Protein AF-A0A836PKB4-F1 (afdb_monomer)

Structure (mmCIF, N/CA/C/O backbone):
data_AF-A0A836PKB4-F1
#
_entry.id   AF-A0A836PKB4-F1
#
loop_
_atom_site.group_PDB
_atom_site.id
_atom_site.type_symbol
_atom_site.label_atom_id
_atom_site.label_alt_id
_atom_site.label_comp_id
_atom_site.label_asym_id
_atom_site.label_entity_id
_atom_site.label_seq_id
_atom_site.pdbx_PDB_ins_code
_atom_site.Cartn_x
_atom_site.Cartn_y
_atom_site.Cartn_z
_atom_site.occupancy
_atom_site.B_iso_or_equiv
_atom_site.auth_seq_id
_atom_site.auth_comp_id
_atom_site.auth_asym_id
_atom_site.auth_atom_id
_atom_site.pdbx_PDB_model_num
ATOM 1 N N . MET A 1 1 ? -10.868 -1.824 1.041 1.00 54.78 1 MET A N 1
ATOM 2 C CA . MET A 1 1 ? -9.926 -1.541 -0.066 1.00 54.78 1 MET A CA 1
ATOM 3 C C . MET A 1 1 ? -10.557 -0.587 -1.080 1.00 54.78 1 MET A C 1
ATOM 5 O O . MET A 1 1 ? -11.573 -0.925 -1.686 1.00 54.78 1 MET A O 1
ATOM 9 N N . ASN A 1 2 ? -10.010 0.627 -1.217 1.00 61.09 2 ASN A N 1
ATOM 10 C CA . ASN A 1 2 ? -10.491 1.599 -2.203 1.00 61.09 2 ASN A CA 1
ATOM 11 C C . ASN A 1 2 ? -10.180 1.100 -3.636 1.00 61.09 2 ASN A C 1
ATOM 13 O O . ASN A 1 2 ? -9.302 0.263 -3.839 1.00 61.09 2 ASN A O 1
ATOM 17 N N . LYS A 1 3 ? -10.906 1.588 -4.648 1.00 66.19 3 LYS A N 1
ATOM 18 C CA . LYS A 1 3 ? -10.710 1.163 -6.050 1.00 66.19 3 LYS A CA 1
ATOM 19 C C . LYS A 1 3 ? -9.372 1.607 -6.661 1.00 66.19 3 LYS A C 1
ATOM 21 O O . LYS A 1 3 ? -9.052 1.177 -7.762 1.00 66.19 3 LYS A O 1
ATOM 26 N N . PHE A 1 4 ? -8.647 2.493 -5.984 1.00 68.31 4 PHE A N 1
ATOM 27 C CA . PHE A 1 4 ? -7.488 3.205 -6.508 1.00 68.31 4 PHE A CA 1
ATOM 28 C C . PHE A 1 4 ? -6.155 2.574 -6.108 1.00 68.31 4 PHE A C 1
ATOM 30 O O . PHE A 1 4 ? -5.196 2.783 -6.826 1.00 68.31 4 PHE A O 1
ATOM 37 N N . THR A 1 5 ? -6.092 1.794 -5.024 1.00 77.56 5 THR A N 1
ATOM 38 C CA . THR A 1 5 ? -4.874 1.124 -4.519 1.00 77.56 5 THR A CA 1
ATOM 39 C C . THR A 1 5 ? -5.067 -0.390 -4.419 1.00 77.56 5 THR A C 1
ATOM 41 O O . THR A 1 5 ? -4.560 -1.045 -3.511 1.00 77.56 5 THR A O 1
ATOM 44 N N . LYS A 1 6 ? -5.896 -0.952 -5.304 1.00 73.38 6 LYS A N 1
ATOM 45 C CA . LYS A 1 6 ? -6.231 -2.376 -5.282 1.00 73.38 6 LYS A CA 1
ATOM 46 C C . LYS A 1 6 ? -5.103 -3.197 -5.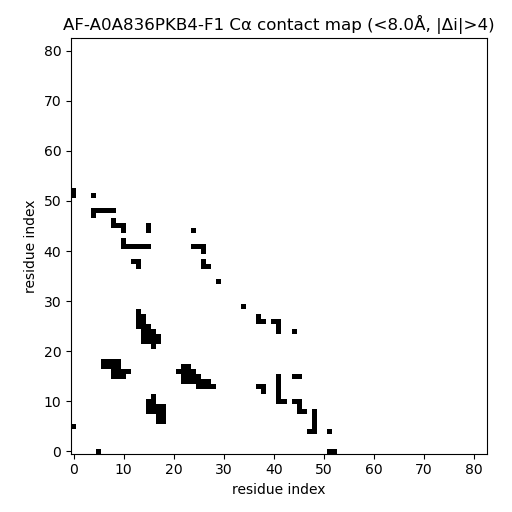911 1.00 73.38 6 LYS A C 1
ATOM 48 O O . LYS A 1 6 ? -4.703 -2.920 -7.039 1.00 73.38 6 LYS A O 1
ATOM 53 N N . GLY A 1 7 ? -4.692 -4.258 -5.220 1.00 82.38 7 GLY A N 1
ATOM 54 C CA . GLY A 1 7 ? -3.684 -5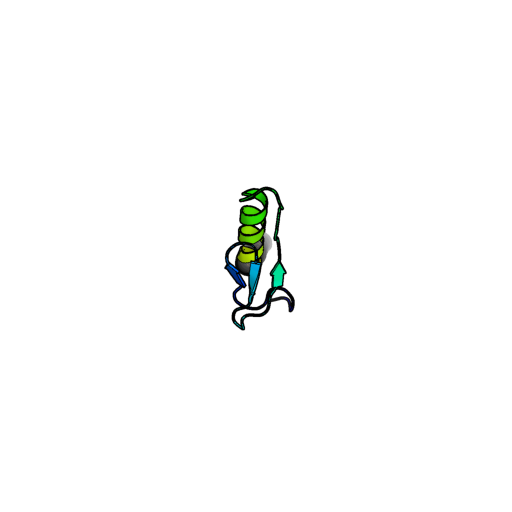.205 -5.705 1.00 82.38 7 GLY A CA 1
ATOM 55 C C . GLY A 1 7 ? -2.249 -4.779 -5.395 1.00 82.38 7 GLY A C 1
ATOM 56 O O . GLY A 1 7 ? -2.018 -3.762 -4.745 1.00 82.38 7 GLY A O 1
ATOM 57 N N . LYS A 1 8 ? -1.286 -5.592 -5.839 1.00 87.38 8 LYS A N 1
ATOM 58 C CA . LYS A 1 8 ? 0.140 -5.348 -5.613 1.00 87.38 8 LYS A CA 1
ATOM 59 C C . LYS A 1 8 ? 0.693 -4.384 -6.657 1.00 87.38 8 LYS A C 1
ATOM 61 O O . LYS A 1 8 ? 0.427 -4.545 -7.850 1.00 87.38 8 LYS A O 1
ATOM 66 N N . TRP A 1 9 ? 1.473 -3.410 -6.201 1.00 93.19 9 TRP A N 1
ATOM 67 C CA . TRP A 1 9 ? 2.238 -2.509 -7.059 1.00 93.19 9 TRP A CA 1
ATOM 68 C C . TRP A 1 9 ? 3.721 -2.858 -6.977 1.00 93.19 9 TRP A C 1
ATOM 70 O O . TRP A 1 9 ? 4.223 -3.266 -5.930 1.00 93.19 9 TRP A O 1
ATOM 80 N N . ILE A 1 10 ? 4.417 -2.745 -8.101 1.00 91.56 10 ILE A N 1
ATOM 81 C CA . ILE A 1 10 ? 5.812 -3.141 -8.258 1.00 91.56 10 ILE A CA 1
ATOM 82 C C . ILE A 1 10 ? 6.595 -1.913 -8.706 1.00 91.56 10 ILE A C 1
ATOM 84 O O . ILE A 1 10 ? 6.333 -1.344 -9.761 1.00 91.56 10 ILE A O 1
ATOM 88 N N . ALA A 1 11 ? 7.560 -1.509 -7.887 1.00 90.75 11 ALA A N 1
ATOM 89 C CA . ALA A 1 11 ? 8.539 -0.488 -8.232 1.00 90.75 11 ALA A CA 1
ATOM 90 C C . ALA A 1 11 ? 9.618 -1.096 -9.142 1.00 90.75 11 ALA A C 1
ATOM 92 O O . ALA A 1 11 ? 10.347 -1.996 -8.717 1.00 90.75 11 ALA A O 1
ATOM 93 N N . ASN A 1 12 ? 9.742 -0.597 -10.370 1.00 85.62 12 ASN A N 1
ATOM 94 C CA . ASN A 1 12 ? 10.709 -1.054 -11.361 1.00 85.62 12 ASN A CA 1
ATOM 95 C C . ASN A 1 12 ? 11.469 0.135 -11.968 1.00 85.62 12 ASN A C 1
ATOM 97 O O . ASN A 1 12 ? 10.976 0.844 -12.846 1.00 85.62 12 ASN A O 1
ATOM 101 N N . GLY A 1 13 ? 12.689 0.368 -11.480 1.00 85.19 13 GLY A N 1
ATOM 102 C CA . GLY A 1 13 ? 13.501 1.509 -11.899 1.00 85.19 13 GLY A CA 1
ATOM 103 C C . GLY A 1 13 ? 12.819 2.835 -11.560 1.00 85.19 13 GLY A C 1
ATOM 104 O O . GLY A 1 13 ? 12.765 3.209 -10.390 1.00 85.19 13 GLY A O 1
ATOM 105 N N . TYR A 1 14 ? 12.314 3.514 -12.590 1.00 87.81 14 TYR A N 1
ATOM 106 C CA . TYR A 1 14 ? 11.635 4.810 -12.499 1.00 87.81 14 TYR A CA 1
ATOM 107 C C . TYR A 1 14 ? 10.107 4.713 -12.605 1.00 87.81 14 TYR A C 1
ATOM 109 O O . TYR A 1 14 ? 9.416 5.725 -12.584 1.00 87.81 14 TYR A O 1
ATOM 117 N N . VAL A 1 15 ? 9.571 3.499 -12.706 1.00 90.50 15 VAL A N 1
ATOM 118 C CA . VAL A 1 15 ? 8.159 3.249 -12.993 1.00 90.50 15 VAL A CA 1
ATOM 119 C C . VAL A 1 15 ? 7.553 2.405 -11.876 1.00 90.50 15 VAL A C 1
ATOM 121 O O . VAL A 1 15 ? 8.199 1.515 -11.325 1.00 90.50 15 VAL A O 1
ATOM 124 N N . VAL A 1 16 ? 6.300 2.680 -11.530 1.00 93.00 16 VAL A N 1
ATOM 125 C CA . VAL A 1 16 ? 5.463 1.816 -10.697 1.00 93.00 16 VAL A CA 1
ATOM 126 C C . VAL A 1 16 ? 4.430 1.151 -11.590 1.00 93.00 16 VAL A C 1
ATOM 128 O O . VAL A 1 16 ? 3.680 1.831 -12.291 1.00 93.00 16 VAL A O 1
ATOM 131 N N . GLU A 1 17 ? 4.365 -0.172 -11.536 1.00 93.88 17 GLU A N 1
ATOM 132 C CA . GLU A 1 17 ? 3.464 -0.992 -12.344 1.00 93.88 17 GLU A CA 1
ATOM 133 C C . GLU A 1 17 ? 2.514 -1.786 -11.443 1.00 93.88 17 GLU A C 1
ATOM 135 O O . GLU A 1 17 ? 2.867 -2.182 -10.330 1.00 93.88 17 GLU A O 1
ATOM 140 N N . SER A 1 18 ? 1.295 -2.037 -11.905 1.00 91.25 18 SER A N 1
ATOM 141 C CA . SER A 1 18 ? 0.416 -3.032 -11.294 1.00 91.25 18 SER A CA 1
ATOM 142 C C . SER A 1 18 ? 0.856 -4.449 -11.655 1.00 91.25 18 SER A C 1
ATOM 144 O O . SER A 1 18 ? 1.625 -4.674 -12.586 1.00 91.25 18 SER A O 1
ATOM 146 N N . GLU A 1 19 ? 0.317 -5.435 -10.942 1.00 88.56 19 GLU A N 1
ATOM 147 C CA . GLU A 1 19 ? 0.580 -6.859 -11.189 1.00 88.56 19 GLU A CA 1
ATOM 148 C C . GLU A 1 19 ? 0.238 -7.329 -12.620 1.00 88.56 19 GLU A C 1
ATOM 150 O O . GLU A 1 19 ? 0.859 -8.261 -13.123 1.00 88.56 19 GLU A O 1
ATOM 155 N N . ASP A 1 20 ? -0.705 -6.669 -13.306 1.00 89.31 20 ASP A N 1
ATOM 156 C CA . ASP A 1 20 ? -1.041 -6.928 -14.716 1.00 89.31 20 ASP A CA 1
ATOM 157 C C . ASP A 1 20 ? -0.157 -6.158 -15.719 1.00 89.31 20 ASP A C 1
ATOM 159 O O . ASP A 1 20 ? -0.434 -6.170 -16.919 1.00 89.31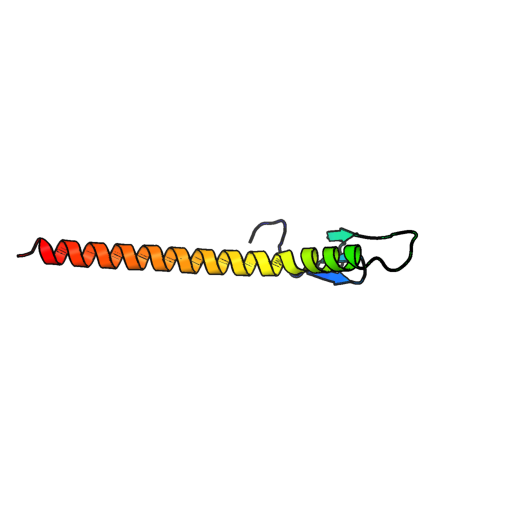 20 ASP A O 1
ATOM 163 N N . GLY A 1 21 ? 0.904 -5.498 -15.241 1.00 87.06 21 GLY A N 1
ATOM 164 C CA . GLY A 1 21 ? 1.888 -4.787 -16.057 1.00 87.06 21 GLY A CA 1
ATOM 165 C C . GLY A 1 21 ? 1.434 -3.413 -16.549 1.00 87.06 21 GLY A C 1
ATOM 166 O O . GLY A 1 21 ? 2.042 -2.865 -17.467 1.00 87.06 21 GLY A O 1
ATOM 167 N N . LYS A 1 22 ? 0.358 -2.838 -15.991 1.00 90.19 22 LYS A N 1
ATOM 168 C CA . LYS A 1 22 ? -0.045 -1.468 -16.335 1.00 90.19 22 LYS A CA 1
ATOM 169 C C . LYS A 1 22 ? 0.761 -0.466 -15.528 1.00 90.19 22 LYS A C 1
ATOM 171 O O . LYS A 1 22 ? 0.866 -0.572 -14.310 1.00 90.19 22 LYS A O 1
ATOM 176 N N . THR A 1 23 ? 1.258 0.562 -16.198 1.00 91.94 23 THR A N 1
ATOM 177 C CA . THR A 1 23 ? 1.910 1.691 -15.539 1.00 91.94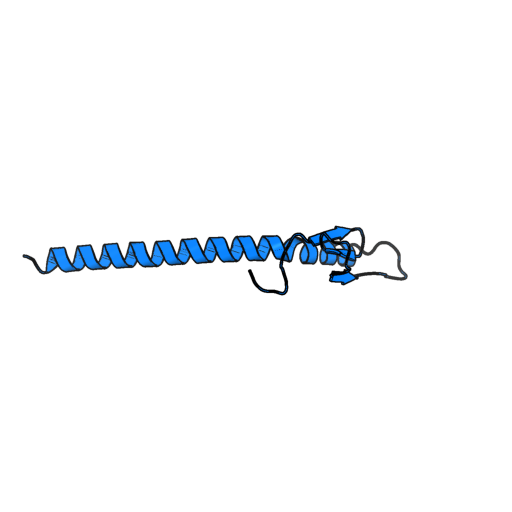 23 THR A CA 1
ATOM 178 C C . THR A 1 23 ? 0.915 2.447 -14.657 1.00 91.94 23 THR A C 1
ATOM 180 O O . THR A 1 23 ? -0.105 2.946 -15.134 1.00 91.94 23 THR A O 1
ATOM 183 N N . ILE A 1 24 ? 1.226 2.529 -13.365 1.00 91.44 24 ILE A N 1
ATOM 184 C CA . ILE A 1 24 ? 0.500 3.304 -12.352 1.00 91.44 24 ILE A CA 1
ATOM 185 C C . ILE A 1 24 ? 1.109 4.698 -12.219 1.00 91.44 24 ILE A C 1
ATOM 187 O O . ILE A 1 24 ? 0.383 5.688 -12.160 1.00 91.44 24 ILE A O 1
ATOM 191 N N . ALA A 1 25 ? 2.438 4.771 -12.186 1.00 89.81 25 ALA A N 1
ATOM 192 C CA . ALA A 1 25 ? 3.183 6.019 -12.146 1.00 89.81 25 ALA A CA 1
ATOM 193 C C . ALA A 1 25 ? 4.484 5.868 -12.931 1.00 89.81 25 ALA A C 1
ATOM 195 O O . ALA A 1 25 ? 5.134 4.830 -12.855 1.00 89.81 25 ALA A O 1
ATOM 196 N N . ASP A 1 26 ? 4.864 6.912 -13.652 1.00 89.94 26 ASP A N 1
ATOM 197 C CA . ASP A 1 26 ? 6.182 7.046 -14.259 1.00 89.94 26 ASP A CA 1
ATOM 198 C C . ASP A 1 26 ? 6.827 8.287 -13.647 1.00 89.94 26 ASP A C 1
ATOM 200 O O . ASP A 1 26 ? 6.307 9.398 -13.769 1.00 89.94 26 ASP A O 1
ATOM 204 N N . CYS A 1 27 ? 7.897 8.066 -12.896 1.00 84.31 27 CYS A N 1
ATOM 205 C CA . CYS A 1 27 ? 8.674 9.098 -12.230 1.00 84.31 27 CYS A CA 1
ATOM 206 C C . CYS A 1 27 ? 9.971 9.407 -12.985 1.00 84.31 27 CYS A C 1
ATOM 208 O O . CYS A 1 27 ? 10.842 10.045 -12.400 1.00 84.31 27 CYS A O 1
ATOM 210 N N . GLY A 1 28 ? 10.131 8.929 -14.227 1.00 73.25 28 GLY A N 1
ATOM 211 C CA . GLY A 1 28 ? 11.281 9.272 -15.065 1.00 73.25 28 GLY A CA 1
ATOM 212 C C . GLY A 1 28 ? 11.379 10.780 -15.316 1.00 73.25 28 GLY A C 1
ATOM 213 O O . GLY A 1 28 ? 10.516 11.555 -14.917 1.00 73.25 28 GLY A O 1
ATOM 214 N N . PHE A 1 29 ? 12.360 11.302 -16.039 1.00 62.47 29 PHE A N 1
ATOM 215 C CA . PHE A 1 29 ? 13.653 10.794 -16.484 1.00 62.47 29 PHE A CA 1
ATOM 216 C C . PHE A 1 29 ? 14.494 12.073 -16.493 1.00 62.47 29 PHE A C 1
ATOM 218 O O . PHE A 1 29 ? 14.303 12.926 -17.365 1.00 62.47 29 PHE A O 1
ATOM 225 N N . SER A 1 30 ? 15.350 12.292 -15.499 1.00 57.47 30 SER A N 1
ATOM 226 C CA . SER A 1 30 ? 16.215 13.468 -15.555 1.00 57.47 30 SER A CA 1
ATOM 227 C C . SER A 1 30 ? 17.251 13.282 -16.681 1.00 57.47 30 SER A C 1
ATOM 229 O O . SER A 1 30 ? 17.970 12.282 -16.726 1.00 57.47 30 SER A O 1
ATOM 231 N N . ASP A 1 31 ? 17.408 14.273 -17.571 1.00 59.75 31 ASP A N 1
ATOM 232 C CA . ASP A 1 31 ? 18.528 14.348 -18.540 1.00 59.75 31 ASP A CA 1
ATOM 233 C C . ASP A 1 31 ? 19.913 14.398 -17.842 1.00 59.75 31 ASP A C 1
ATOM 235 O O . ASP A 1 31 ? 20.963 14.488 -18.482 1.00 59.75 31 ASP A O 1
ATOM 239 N N . LYS A 1 32 ? 19.936 14.358 -16.504 1.00 60.19 32 LYS A N 1
ATOM 240 C CA . LYS A 1 32 ? 21.099 14.493 -15.633 1.00 60.19 32 LYS A CA 1
ATOM 241 C C . LYS A 1 32 ? 21.365 13.205 -14.854 1.00 60.19 32 LYS A C 1
ATOM 243 O O . LYS A 1 32 ? 21.624 13.237 -13.659 1.00 60.19 32 LYS A O 1
ATOM 248 N N . GLY A 1 33 ? 21.383 12.067 -15.541 1.00 61.41 33 GLY A N 1
ATOM 249 C CA . GLY A 1 33 ? 21.794 10.802 -14.936 1.00 61.41 33 GLY A CA 1
ATOM 250 C C . GLY A 1 33 ? 20.877 10.339 -13.800 1.00 61.41 33 GLY A C 1
ATOM 251 O O . GLY A 1 33 ? 19.741 10.781 -13.664 1.00 61.41 33 GLY A O 1
ATOM 252 N N . VAL A 1 34 ? 21.379 9.377 -13.026 1.00 63.84 34 VAL A N 1
ATOM 253 C CA . VAL A 1 34 ? 20.626 8.687 -11.976 1.00 63.84 34 VAL A CA 1
ATOM 254 C C . VAL A 1 34 ? 20.171 9.673 -10.898 1.00 63.84 34 VAL A C 1
ATOM 256 O O . VAL A 1 34 ? 20.976 10.071 -10.058 1.00 63.84 34 VAL A O 1
ATOM 259 N N . ASP A 1 35 ? 18.883 10.011 -10.893 1.00 80.38 35 ASP A N 1
ATOM 260 C CA . ASP A 1 35 ? 18.269 10.773 -9.810 1.00 80.38 35 ASP A CA 1
ATOM 261 C C . ASP A 1 35 ? 17.794 9.820 -8.695 1.00 80.38 35 ASP A C 1
ATOM 263 O O . ASP A 1 35 ? 16.943 8.945 -8.891 1.00 80.38 35 ASP A O 1
ATOM 267 N N . GLU A 1 36 ? 18.402 9.934 -7.515 1.00 83.31 36 GLU A N 1
ATOM 268 C CA . GLU A 1 36 ? 18.028 9.145 -6.338 1.00 83.31 36 GLU A CA 1
ATOM 269 C C . GLU A 1 36 ? 16.695 9.603 -5.723 1.00 83.31 36 GLU A C 1
ATOM 271 O O . GLU A 1 36 ? 16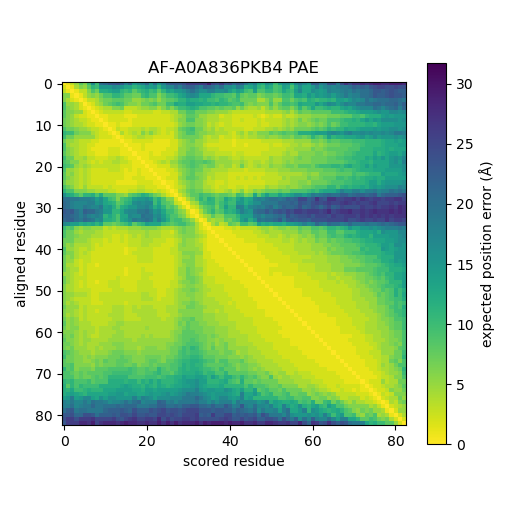.034 8.799 -5.056 1.00 83.31 36 GLU A O 1
ATOM 276 N N . GLU A 1 37 ? 16.268 10.846 -5.975 1.00 84.56 37 GLU A N 1
ATOM 277 C CA . GLU A 1 37 ? 14.958 11.360 -5.564 1.00 84.56 37 GLU A CA 1
ATOM 278 C C . GLU A 1 37 ? 13.844 10.659 -6.345 1.00 84.56 37 GLU A C 1
ATOM 280 O O . GLU A 1 37 ? 12.907 10.126 -5.748 1.00 84.56 37 GLU A O 1
ATOM 285 N N . GLU A 1 38 ? 13.992 10.545 -7.667 1.00 84.62 38 GLU A N 1
ATOM 286 C CA . GLU A 1 38 ? 13.044 9.828 -8.525 1.00 84.62 38 GLU A CA 1
ATOM 287 C C . GLU A 1 38 ? 12.907 8.359 -8.084 1.00 84.62 38 GLU A C 1
ATOM 289 O O . GLU A 1 38 ? 11.796 7.856 -7.901 1.00 84.62 38 GLU A O 1
ATOM 294 N N . LYS A 1 39 ? 14.024 7.678 -7.783 1.00 85.56 39 LYS A N 1
ATOM 295 C CA . LYS A 1 39 ? 13.988 6.308 -7.235 1.00 85.56 39 LYS A CA 1
ATOM 296 C C . LYS A 1 39 ? 13.311 6.227 -5.869 1.00 85.56 39 LYS A C 1
ATOM 298 O O . LYS A 1 39 ? 12.650 5.231 -5.567 1.00 85.56 39 LYS A O 1
ATOM 303 N N . ALA A 1 40 ? 13.515 7.218 -5.001 1.00 88.19 40 ALA A N 1
ATOM 304 C CA . ALA A 1 40 ? 12.850 7.264 -3.704 1.00 88.19 40 ALA A CA 1
ATOM 305 C C . ALA A 1 40 ? 11.334 7.417 -3.875 1.00 88.19 40 ALA A C 1
ATOM 307 O O . ALA A 1 40 ? 10.584 6.665 -3.251 1.00 88.19 40 ALA A O 1
ATOM 308 N N . ASN A 1 41 ? 10.895 8.289 -4.781 1.00 89.00 41 ASN A N 1
ATOM 309 C CA . ASN A 1 41 ? 9.482 8.509 -5.083 1.00 89.00 41 ASN A CA 1
ATOM 310 C C . ASN A 1 41 ? 8.805 7.236 -5.602 1.00 89.00 41 ASN A C 1
ATOM 312 O O . ASN A 1 41 ? 7.752 6.856 -5.095 1.00 89.00 41 ASN A O 1
ATOM 316 N N . VAL A 1 42 ? 9.442 6.513 -6.526 1.00 91.38 42 VAL A N 1
ATOM 317 C CA . VAL A 1 42 ? 8.928 5.232 -7.047 1.00 91.38 42 VAL A CA 1
ATOM 318 C C . VAL A 1 42 ? 8.762 4.204 -5.933 1.00 91.38 42 VAL A C 1
ATOM 320 O O . VAL A 1 42 ? 7.732 3.535 -5.858 1.00 91.38 42 VAL A O 1
ATOM 323 N N . ARG A 1 43 ? 9.748 4.092 -5.032 1.00 90.25 43 ARG A N 1
ATOM 324 C CA . ARG A 1 43 ? 9.658 3.189 -3.875 1.00 90.25 43 ARG A CA 1
ATOM 325 C C . ARG A 1 43 ? 8.496 3.564 -2.958 1.00 90.25 43 ARG A C 1
ATOM 327 O O . ARG A 1 43 ? 7.731 2.684 -2.581 1.00 90.25 43 ARG A O 1
ATOM 334 N N . VAL A 1 44 ? 8.346 4.850 -2.635 1.00 92.25 44 VAL A N 1
ATOM 335 C CA . VAL A 1 44 ? 7.252 5.344 -1.784 1.00 92.25 44 VAL A CA 1
ATOM 336 C C . VAL A 1 44 ? 5.895 5.064 -2.426 1.00 92.25 44 VAL A C 1
ATOM 338 O O . VAL A 1 44 ? 5.010 4.527 -1.766 1.00 92.25 44 VAL A O 1
ATOM 341 N N . ILE A 1 45 ? 5.735 5.359 -3.719 1.00 92.25 45 ILE A N 1
ATOM 342 C CA . ILE A 1 45 ? 4.486 5.107 -4.448 1.00 92.25 45 ILE A CA 1
ATOM 343 C C . ILE A 1 45 ? 4.183 3.604 -4.484 1.00 92.25 45 ILE A C 1
ATOM 345 O O . ILE A 1 45 ? 3.049 3.205 -4.225 1.00 92.25 45 ILE A O 1
ATOM 349 N N . GLY A 1 46 ? 5.187 2.759 -4.733 1.00 91.94 46 GLY A N 1
ATOM 350 C CA . GLY A 1 46 ? 5.034 1.302 -4.738 1.00 91.94 46 GLY A CA 1
ATOM 351 C C . GLY A 1 46 ? 4.585 0.709 -3.395 1.00 91.94 46 GLY A C 1
ATOM 352 O O . GLY A 1 46 ? 3.938 -0.332 -3.390 1.00 91.94 46 GLY A O 1
ATOM 353 N N . MET A 1 47 ? 4.867 1.380 -2.273 1.00 93.06 47 MET A N 1
ATOM 354 C CA . MET A 1 47 ? 4.460 0.956 -0.924 1.00 93.06 47 MET A CA 1
ATOM 355 C C . MET A 1 47 ? 3.032 1.375 -0.544 1.00 93.06 47 MET A C 1
ATOM 357 O O . MET A 1 47 ? 2.520 0.926 0.481 1.00 93.06 47 MET A O 1
ATOM 361 N N . ILE A 1 48 ? 2.364 2.218 -1.341 1.00 92.44 48 ILE A N 1
ATOM 362 C CA . ILE A 1 48 ? 1.026 2.738 -1.015 1.00 92.44 48 ILE A CA 1
ATOM 363 C C . ILE A 1 48 ? 0.001 1.623 -0.735 1.00 92.44 48 ILE A C 1
ATOM 365 O O . ILE A 1 48 ? -0.736 1.761 0.245 1.00 92.44 48 ILE A O 1
ATOM 369 N N . PRO A 1 49 ? -0.083 0.524 -1.515 1.00 91.12 49 PRO A N 1
ATOM 370 C CA . PRO A 1 49 ? -1.014 -0.560 -1.205 1.00 91.12 49 PRO A CA 1
ATOM 371 C C . PRO A 1 49 ? -0.798 -1.154 0.192 1.00 91.12 49 PRO A C 1
ATOM 373 O O . PRO A 1 49 ? -1.768 -1.336 0.928 1.00 91.12 49 PRO A O 1
ATOM 376 N N . ASP A 1 50 ? 0.457 -1.368 0.590 1.00 91.12 50 ASP A N 1
ATOM 377 C CA . ASP A 1 50 ? 0.804 -1.905 1.910 1.00 91.12 50 ASP A CA 1
ATOM 378 C C . ASP A 1 50 ? 0.484 -0.894 3.021 1.00 91.12 50 ASP A C 1
ATOM 380 O O . ASP A 1 50 ? -0.064 -1.256 4.062 1.00 91.12 50 ASP A O 1
ATOM 384 N 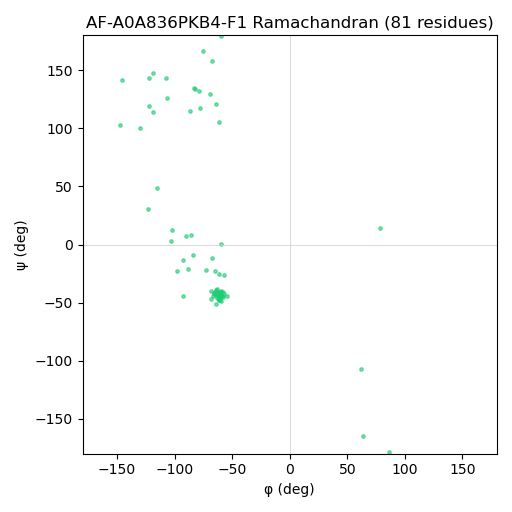N . MET A 1 51 ? 0.742 0.399 2.786 1.00 92.19 51 MET A N 1
ATOM 385 C CA . MET A 1 51 ? 0.366 1.472 3.716 1.00 92.19 51 MET A CA 1
ATOM 386 C C . MET A 1 51 ? -1.142 1.516 3.966 1.00 92.19 51 MET A C 1
ATOM 388 O O . MET A 1 51 ? -1.567 1.718 5.102 1.00 92.19 51 MET A O 1
ATOM 392 N N . VAL A 1 52 ? -1.957 1.305 2.929 1.00 91.00 52 VAL A N 1
ATOM 393 C CA . VAL A 1 52 ? -3.419 1.248 3.070 1.00 91.00 52 VAL A CA 1
ATOM 394 C C . VAL A 1 52 ? -3.845 0.047 3.915 1.00 91.00 52 VAL A C 1
ATOM 396 O O . VAL A 1 52 ? -4.711 0.208 4.771 1.00 91.00 52 VAL A O 1
ATOM 399 N N . VAL A 1 53 ? -3.224 -1.124 3.730 1.00 90.06 53 VAL A N 1
ATOM 400 C CA . VAL A 1 53 ? -3.501 -2.310 4.561 1.00 90.06 53 VAL A CA 1
ATOM 401 C C . VAL A 1 53 ? -3.163 -2.039 6.027 1.00 90.06 53 VAL A C 1
ATOM 403 O O . VAL A 1 53 ? -4.013 -2.250 6.888 1.00 90.06 53 VAL A O 1
ATOM 406 N N . MET A 1 54 ? -1.981 -1.481 6.310 1.00 92.62 54 MET A N 1
ATOM 407 C CA . MET A 1 54 ? -1.582 -1.138 7.681 1.00 92.62 54 MET A CA 1
ATOM 408 C C . MET A 1 54 ? -2.544 -0.137 8.338 1.00 92.62 54 MET A C 1
ATOM 410 O O . MET A 1 54 ? -2.873 -0.271 9.514 1.00 92.62 54 MET A O 1
ATOM 414 N N . ILE A 1 55 ? -3.016 0.871 7.598 1.00 93.44 55 ILE A N 1
ATOM 415 C CA . ILE A 1 55 ? -3.985 1.849 8.117 1.00 93.44 55 ILE A CA 1
ATOM 416 C C . ILE A 1 55 ? -5.336 1.183 8.422 1.00 93.44 55 ILE A C 1
ATOM 418 O O . ILE A 1 55 ? -5.933 1.479 9.460 1.00 93.44 55 ILE A O 1
ATOM 422 N N . ASP A 1 56 ? -5.812 0.287 7.553 1.00 90.94 56 ASP A N 1
ATOM 423 C CA . ASP A 1 56 ? -7.066 -0.452 7.759 1.00 90.94 56 ASP A CA 1
ATOM 424 C C . ASP A 1 56 ? -6.975 -1.372 9.000 1.00 90.94 56 ASP A C 1
ATOM 426 O O . ASP A 1 56 ? -7.920 -1.442 9.797 1.00 90.94 56 ASP A O 1
ATOM 430 N N . GLU A 1 57 ? -5.830 -2.028 9.214 1.00 93.94 57 GLU A N 1
ATOM 431 C CA . GLU A 1 57 ? -5.554 -2.851 10.401 1.00 93.94 57 GLU A CA 1
ATOM 432 C C . GLU A 1 57 ? -5.534 -2.005 11.682 1.00 93.94 57 GLU A C 1
ATOM 434 O O . GLU A 1 57 ? -6.298 -2.278 12.612 1.00 93.94 57 GLU A O 1
ATOM 439 N N . LEU A 1 58 ? -4.762 -0.911 11.696 1.00 96.06 58 LEU A N 1
ATOM 440 C CA . LEU A 1 58 ? -4.699 0.020 12.830 1.00 96.06 58 LEU A CA 1
ATOM 441 C C . LEU A 1 58 ? -6.072 0.613 13.171 1.00 96.06 58 LEU A C 1
ATOM 443 O O . LEU A 1 58 ? -6.429 0.750 14.342 1.00 96.06 58 LEU A O 1
ATOM 447 N N . SER 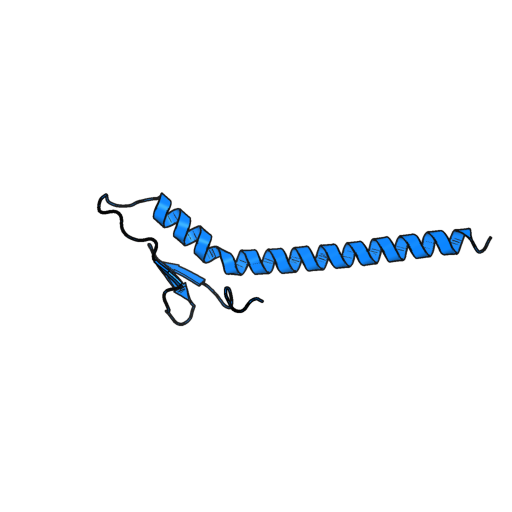A 1 59 ? -6.868 0.959 12.156 1.00 95.06 59 SER A N 1
ATOM 448 C CA . SER A 1 59 ? -8.227 1.460 12.366 1.00 95.06 59 SER A CA 1
ATOM 449 C C . SER A 1 59 ? -9.130 0.401 13.002 1.00 95.06 59 SER A C 1
ATOM 451 O O . SER A 1 59 ? -9.935 0.720 13.880 1.00 95.06 59 SER A O 1
ATOM 453 N N . SER A 1 60 ? -8.991 -0.859 12.593 1.00 95.12 60 SER A N 1
ATOM 454 C CA . SER A 1 60 ? -9.769 -1.973 13.141 1.00 95.12 60 SER A CA 1
ATOM 455 C C . SER A 1 60 ? -9.416 -2.245 14.606 1.00 95.12 60 SER A C 1
ATOM 457 O O . SER A 1 60 ? -10.316 -2.384 15.437 1.00 95.12 60 SER A O 1
ATOM 459 N N . GLU A 1 61 ? -8.125 -2.243 14.946 1.00 96.88 61 GLU A N 1
ATOM 460 C CA . GLU A 1 61 ? -7.651 -2.385 16.328 1.00 96.88 61 GLU A CA 1
ATOM 461 C C . GLU A 1 61 ? -8.138 -1.242 17.222 1.00 96.88 61 GLU A C 1
ATOM 463 O O . GLU A 1 61 ? -8.645 -1.478 18.322 1.00 96.88 61 GLU A O 1
ATOM 468 N N . LEU A 1 62 ? -8.064 -0.000 16.732 1.00 97.12 62 LEU A N 1
ATOM 469 C CA . LEU A 1 62 ? -8.553 1.161 17.469 1.00 97.12 62 LEU A CA 1
ATOM 470 C C . LEU A 1 62 ? -10.057 1.056 17.757 1.00 97.12 62 LEU A C 1
ATOM 472 O O . LEU A 1 62 ? -10.493 1.336 18.874 1.00 97.12 62 LEU A O 1
ATOM 476 N N . HIS A 1 63 ? -10.860 0.623 16.781 1.00 96.19 63 HIS A N 1
ATOM 477 C CA . HIS A 1 63 ? -12.290 0.399 16.996 1.00 96.19 63 HIS A CA 1
ATOM 478 C C . HIS A 1 63 ? -12.558 -0.693 18.037 1.00 96.19 63 HIS A C 1
ATOM 480 O O . HIS A 1 63 ? -13.427 -0.509 18.894 1.00 96.19 63 HIS A O 1
ATOM 486 N N . ALA A 1 64 ? -11.810 -1.800 18.004 1.00 96.00 64 ALA A N 1
ATOM 487 C CA . ALA A 1 64 ? -11.933 -2.863 18.999 1.00 96.00 64 ALA A CA 1
ATOM 488 C C . ALA A 1 64 ? -11.622 -2.348 20.414 1.00 96.00 64 ALA A C 1
ATOM 490 O O . ALA A 1 64 ? -12.405 -2.582 21.338 1.00 96.00 64 ALA A O 1
ATOM 491 N N . LEU A 1 65 ? -10.552 -1.561 20.562 1.00 97.06 65 LEU A N 1
ATOM 492 C CA . LEU A 1 65 ? -10.177 -0.948 21.836 1.00 97.06 65 LEU A CA 1
ATOM 493 C C . LEU A 1 65 ? -11.261 0.009 22.355 1.00 97.06 65 LEU A C 1
ATOM 495 O O . LEU A 1 65 ? -11.597 -0.014 23.538 1.00 97.06 65 LEU A O 1
ATOM 499 N N . ILE A 1 66 ? -11.853 0.828 21.480 1.00 96.50 66 ILE A N 1
ATOM 500 C CA . ILE A 1 66 ? -12.956 1.729 21.852 1.00 96.50 66 ILE A CA 1
ATOM 501 C C . ILE A 1 66 ? -14.156 0.931 22.383 1.00 96.50 66 ILE A C 1
ATOM 503 O O . ILE A 1 66 ? -14.755 1.315 23.392 1.00 96.50 66 ILE A O 1
ATOM 507 N N . ILE A 1 67 ? -14.511 -0.179 21.730 1.00 96.25 67 ILE A N 1
ATOM 508 C CA . ILE A 1 67 ? -15.604 -1.055 22.175 1.00 96.25 67 ILE A CA 1
ATOM 509 C C . ILE A 1 67 ? -15.278 -1.669 23.538 1.00 96.25 67 ILE A C 1
ATOM 511 O O . ILE A 1 67 ? -16.126 -1.638 24.431 1.00 96.25 67 ILE A O 1
ATOM 515 N N . GLU A 1 68 ? -14.062 -2.182 23.724 1.00 96.19 68 GLU A N 1
ATOM 516 C CA . GLU A 1 68 ? -13.627 -2.790 24.984 1.00 96.19 68 GLU A CA 1
ATOM 517 C C . GLU A 1 68 ? -13.675 -1.790 26.146 1.00 96.19 68 GLU A C 1
ATOM 519 O O . GLU A 1 68 ? -14.263 -2.080 27.192 1.00 96.19 68 GLU A O 1
ATOM 524 N N . VAL A 1 69 ? -13.141 -0.582 25.943 1.00 95.56 69 VAL A N 1
ATOM 525 C CA . VAL A 1 69 ? -13.175 0.494 26.942 1.00 95.56 69 VAL A CA 1
ATOM 526 C C . VAL A 1 69 ? -14.614 0.868 27.288 1.00 95.56 69 VAL A C 1
ATOM 528 O O . VAL A 1 69 ? -14.948 1.011 28.466 1.00 95.56 69 VAL A O 1
ATOM 531 N N . ASN A 1 70 ? -15.493 1.002 26.293 1.00 94.31 70 ASN A N 1
ATOM 532 C CA . ASN A 1 70 ? -16.898 1.327 26.539 1.00 94.31 70 ASN A CA 1
ATOM 533 C C . ASN A 1 70 ? -17.623 0.206 27.294 1.00 94.31 70 ASN A C 1
ATOM 535 O O . ASN A 1 70 ? -18.347 0.490 28.247 1.00 94.31 70 ASN A O 1
ATOM 539 N N . LEU A 1 71 ? -17.378 -1.058 26.943 1.00 93.50 71 LEU A N 1
ATOM 540 C CA . LEU A 1 71 ? -17.948 -2.207 27.643 1.00 93.50 71 LEU A CA 1
ATOM 541 C C . LEU A 1 71 ? -17.466 -2.273 29.098 1.00 93.50 71 LEU A C 1
ATOM 543 O O . LEU A 1 71 ? -18.264 -2.521 30.004 1.00 93.50 71 LEU A O 1
ATOM 547 N N . HIS A 1 72 ? -16.178 -2.017 29.333 1.00 92.44 72 HIS A N 1
ATOM 548 C CA . HIS A 1 72 ? -15.616 -1.944 30.677 1.00 92.44 72 HIS A CA 1
ATOM 549 C C . HIS A 1 72 ? -16.267 -0.818 31.493 1.00 92.44 72 HIS A C 1
ATOM 551 O O . HIS A 1 72 ? -16.732 -1.063 32.606 1.00 92.44 72 HIS A O 1
ATOM 557 N N . ARG A 1 73 ? -16.391 0.389 30.922 1.00 90.81 73 ARG A N 1
ATOM 558 C CA . ARG A 1 73 ? -17.070 1.524 31.572 1.00 90.81 73 ARG A CA 1
ATOM 559 C C . ARG A 1 73 ? -18.516 1.195 31.938 1.00 90.81 73 ARG A C 1
ATOM 561 O O . ARG A 1 73 ? -18.918 1.467 33.065 1.00 90.81 73 ARG A O 1
ATOM 568 N N . SER A 1 74 ? -19.279 0.578 31.035 1.00 89.88 74 SER A N 1
ATOM 569 C CA . SER A 1 74 ? -20.660 0.164 31.315 1.00 89.88 74 SER A CA 1
ATOM 570 C C . SER A 1 74 ? -20.749 -0.845 32.461 1.00 89.88 74 SER A C 1
ATOM 572 O O . SER A 1 74 ? -21.614 -0.707 33.321 1.00 89.88 74 SER A O 1
ATOM 574 N N . ARG A 1 75 ? -19.838 -1.828 32.524 1.00 89.25 75 ARG A N 1
ATOM 575 C CA . ARG A 1 75 ? -19.797 -2.803 33.630 1.00 89.25 75 ARG A CA 1
ATOM 576 C C . ARG A 1 75 ? -19.522 -2.135 34.977 1.00 89.25 75 ARG A C 1
ATOM 578 O O . ARG A 1 75 ? -20.201 -2.450 35.948 1.00 89.25 75 ARG A O 1
ATOM 585 N N . VAL A 1 76 ? -18.560 -1.211 35.026 1.00 87.25 76 VAL A N 1
ATOM 586 C CA . VAL A 1 76 ? -18.226 -0.477 36.257 1.00 87.25 76 VAL A CA 1
ATOM 587 C C . VAL A 1 76 ? -19.421 0.345 36.740 1.00 87.25 76 VAL A C 1
ATOM 589 O O . VAL A 1 76 ? -19.776 0.251 37.912 1.00 87.25 76 VAL A O 1
ATOM 592 N N . ILE A 1 77 ? -20.085 1.085 35.847 1.00 84.38 77 ILE A N 1
ATOM 593 C CA . ILE A 1 77 ? -21.266 1.888 36.202 1.00 84.38 77 ILE A CA 1
ATOM 594 C C . ILE A 1 77 ? -22.382 1.000 36.761 1.00 84.38 77 ILE A C 1
ATOM 596 O O . ILE A 1 77 ? -22.889 1.285 37.842 1.00 84.38 77 ILE A O 1
ATOM 600 N N . ASN A 1 78 ? -22.714 -0.102 36.081 1.00 75.25 78 ASN A N 1
ATOM 601 C CA . ASN A 1 78 ? -23.777 -1.003 36.536 1.00 75.25 78 ASN A CA 1
ATOM 602 C C . ASN A 1 78 ? -23.475 -1.587 37.924 1.00 75.25 78 ASN A C 1
ATOM 604 O O . ASN A 1 78 ? -24.353 -1.615 38.781 1.00 75.25 78 ASN A O 1
ATOM 608 N N . SER A 1 79 ? -22.217 -1.967 38.181 1.00 77.50 79 SER A N 1
ATOM 609 C CA . SER A 1 79 ? -21.806 -2.490 39.491 1.00 77.50 79 SER A CA 1
ATOM 610 C C . SER A 1 79 ? -21.915 -1.474 40.637 1.00 77.50 79 SER A C 1
ATOM 612 O O . SER A 1 79 ? -22.029 -1.876 41.788 1.00 77.50 79 SER A O 1
ATOM 614 N N . GLN A 1 80 ? -21.894 -0.170 40.337 1.00 70.56 80 GLN A N 1
ATOM 615 C CA . GLN A 1 80 ? -22.029 0.906 41.328 1.00 70.56 80 GLN A CA 1
ATOM 616 C C . GLN A 1 80 ? -23.485 1.302 41.593 1.00 70.56 80 GLN A C 1
ATOM 618 O O . GLN A 1 80 ? -23.775 1.909 42.617 1.00 70.56 80 GLN A O 1
ATOM 623 N N . THR A 1 81 ? -24.397 0.999 40.668 1.00 69.25 81 THR A N 1
ATOM 624 C CA . THR A 1 81 ? -25.831 1.299 40.805 1.00 69.25 81 THR A CA 1
ATOM 625 C C . THR A 1 81 ? -26.645 0.151 41.403 1.00 69.25 81 THR A C 1
ATOM 627 O O . THR A 1 81 ? -27.793 0.363 41.776 1.00 69.25 81 THR A O 1
ATOM 630 N N . GLU A 1 82 ? -26.076 -1.055 41.482 1.00 66.44 82 GLU A N 1
ATOM 631 C CA . GLU A 1 82 ? -26.712 -2.252 42.061 1.00 66.44 82 GLU A CA 1
ATOM 632 C C . GLU A 1 82 ? -26.453 -2.424 43.578 1.00 66.44 82 GLU A C 1
ATOM 634 O O . GLU A 1 82 ? -26.836 -3.443 44.152 1.00 66.44 82 GLU A O 1
ATOM 639 N N . THR A 1 83 ? -25.834 -1.434 44.236 1.00 51.22 83 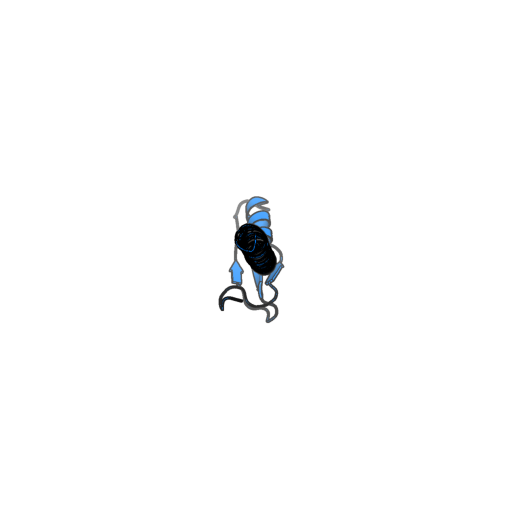THR A N 1
ATOM 640 C CA . THR A 1 83 ? -25.655 -1.342 45.704 1.00 51.22 83 THR A CA 1
ATOM 641 C C . THR A 1 83 ? -26.629 -0.363 46.337 1.00 51.22 83 THR A C 1
ATOM 643 O O . THR A 1 83 ? -27.184 -0.698 47.407 1.00 51.22 83 THR A O 1
#

Sequence (83 aa):
MNKFTKGKWIANGYVVESEDGKTIADCGFSDKGVDEEEKANVRVIGMIPDMVVMIDELSSELHALIIEVNLHRSRVINSQTET

pLDDT: mean 85.14, std 11.65, range [51.22, 97.12]

Solvent-accessible surface area (backbone atoms only — not comparable to full-atom values): 4788 Å² total; per-residue (Å²): 134,61,93,86,56,68,67,61,50,43,58,53,77,38,29,20,23,38,80,88,69,47,80,75,44,77,49,66,77,64,97,73,58,90,54,68,64,36,40,49,51,19,49,56,59,26,41,44,38,59,53,51,50,54,51,54,51,52,51,50,52,52,52,53,51,53,51,50,52,50,53,52,52,52,52,56,53,52,66,67,72,76,112

Foldseek 3Di:
DDPLLPAAWDQDQLFIAHPVGHTSDGLDDDPPPDDVVSSVVSVVVRCVSVVVVVVVVVVVVVVVVVVVVVVVVVVVVVVVVVD

Secondary structure (DSSP, 8-state):
--TTS-S-EEEETTEEEETTS-EEEE----SSS--HHHHHHHHHHHTHHHHHHHHHHHHHHHHHHHHHHHHHHHHHHHHHH--

Radius of gyration: 22.51 Å; Cα contacts (8 Å, |Δi|>4): 71; chains: 1; boundin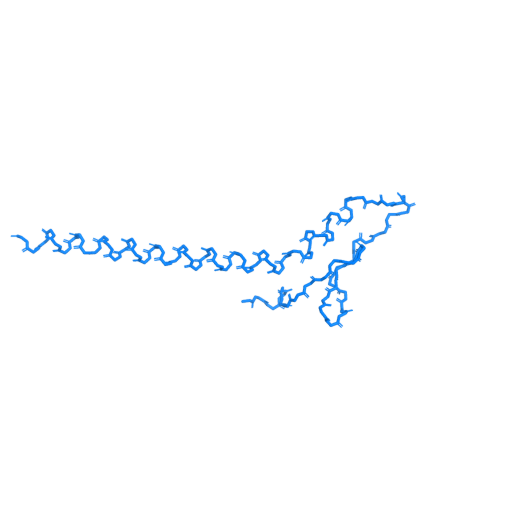g box: 48×21×64 Å

Mean predicted aligned error: 7.99 Å